Protein AF-A0A225V749-F1 (afdb_monomer_lite)

pLDDT: mean 82.55, std 10.0, range [47.41, 94.12]

InterPro domains:
  IPR011010 DNA breaking-rejoining enzyme, catalytic core [SSF56349] (6-56)
  IPR013762 Integrase-like, catalytic domain superfamily [G3DSA:1.10.443.10] (1-55)

Sequence (74 aa):
MAAKGIGEDPAKYSCHSLRSGGVTSLLSAGAESTAIKLHGRWASNMFERYTRYTKTLGAKLVPLMAPPSRERAP

Foldseek 3Di:
DVLVVVVHDCVVADPLNCLLVVLQVCVLVVHDCVVNCVVSVNPDSPSVVSHDDDPSSVVVCVVVPDDPPPPPDD

Radius of gyration: 16.68 Å; chains: 1; bounding box: 60×20×26 Å

Secondary structure (DSSP, 8-state):
-HHHHTT--GGGS-HHHHHHHHHHHHHHHT--HHHHHHHHT-SSGGGGGG----HHHHHHHHHHHSPP------

Organism: NCBI:txid4795

Structure (mmCIF, N/CA/C/O backbone):
data_AF-A0A225V749-F1
#
_entry.id   AF-A0A225V749-F1
#
loop_
_atom_site.group_PDB
_atom_site.id
_atom_site.type_symbol
_atom_site.label_atom_id
_atom_site.label_alt_id
_atom_site.label_comp_id
_at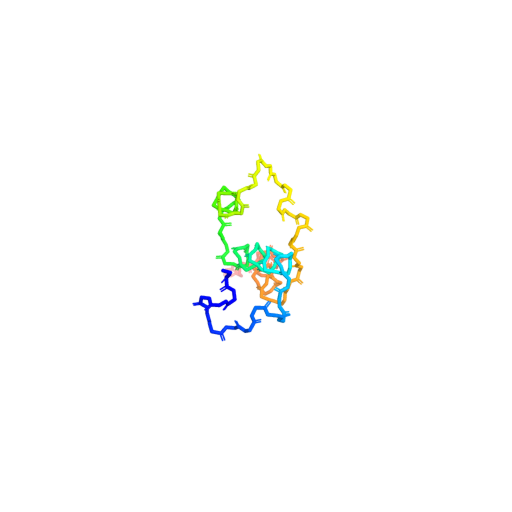om_site.label_asym_id
_atom_site.label_entity_id
_atom_site.label_seq_id
_atom_site.pdbx_PDB_ins_code
_atom_site.Cartn_x
_atom_site.Cartn_y
_atom_site.Cartn_z
_atom_site.occupancy
_atom_site.B_iso_or_equiv
_atom_site.auth_seq_id
_atom_site.auth_comp_id
_atom_site.auth_asym_id
_atom_site.auth_atom_id
_atom_site.pdbx_PDB_model_num
ATOM 1 N N . MET A 1 1 ? 17.346 -5.792 -1.038 1.00 62.38 1 MET A N 1
ATOM 2 C CA . MET A 1 1 ? 16.421 -4.847 -1.710 1.00 62.38 1 MET A CA 1
ATOM 3 C C . MET A 1 1 ? 15.226 -5.638 -2.215 1.00 62.38 1 MET A C 1
ATOM 5 O O . MET A 1 1 ? 15.459 -6.682 -2.808 1.00 62.38 1 MET A O 1
ATOM 9 N N . ALA A 1 2 ? 13.993 -5.187 -1.965 1.00 66.75 2 ALA A N 1
ATOM 10 C CA . ALA A 1 2 ? 12.778 -5.951 -2.285 1.00 66.75 2 ALA A CA 1
ATOM 11 C C . ALA A 1 2 ? 12.669 -6.330 -3.778 1.00 66.75 2 ALA A C 1
ATOM 13 O O . ALA A 1 2 ? 12.333 -7.469 -4.072 1.00 66.75 2 ALA A O 1
ATOM 14 N N . ALA A 1 3 ? 13.068 -5.437 -4.696 1.00 69.50 3 ALA A N 1
ATOM 15 C CA . ALA A 1 3 ? 13.114 -5.705 -6.141 1.00 69.50 3 ALA A CA 1
ATOM 16 C C . ALA A 1 3 ? 13.988 -6.926 -6.501 1.00 69.50 3 ALA A C 1
ATOM 18 O O . ALA A 1 3 ? 13.529 -7.850 -7.163 1.00 69.50 3 ALA A O 1
ATOM 19 N N . LYS A 1 4 ? 15.207 -7.009 -5.947 1.00 74.00 4 LYS A N 1
ATOM 20 C CA . LYS A 1 4 ? 16.118 -8.145 -6.181 1.00 74.00 4 LYS A CA 1
ATOM 21 C C . LYS A 1 4 ? 15.523 -9.486 -5.722 1.00 74.00 4 LYS A C 1
ATOM 23 O O . LYS A 1 4 ? 15.829 -10.515 -6.308 1.00 74.00 4 LYS A O 1
ATOM 28 N N . GLY A 1 5 ? 14.686 -9.480 -4.680 1.00 76.31 5 GLY A N 1
ATOM 29 C CA . GLY A 1 5 ? 14.038 -10.689 -4.158 1.00 76.31 5 GLY A CA 1
ATOM 30 C C . GLY A 1 5 ? 12.940 -11.256 -5.062 1.00 76.31 5 GLY A C 1
ATOM 31 O O . GLY A 1 5 ? 12.579 -12.414 -4.899 1.00 76.31 5 GLY A O 1
ATOM 32 N N . ILE A 1 6 ? 12.439 -10.461 -6.013 1.00 80.06 6 ILE A N 1
ATOM 33 C CA . ILE A 1 6 ? 11.396 -10.852 -6.974 1.00 80.06 6 ILE A CA 1
ATOM 34 C C . ILE A 1 6 ? 11.906 -10.865 -8.425 1.00 80.06 6 ILE A C 1
ATOM 36 O O . ILE A 1 6 ? 11.109 -10.917 -9.353 1.00 80.06 6 ILE A O 1
ATOM 40 N N . GLY A 1 7 ? 13.228 -10.804 -8.630 1.00 81.00 7 GLY A N 1
ATOM 41 C CA . GLY A 1 7 ? 13.844 -10.790 -9.963 1.00 81.00 7 GLY A CA 1
ATOM 42 C C . GLY A 1 7 ? 13.770 -9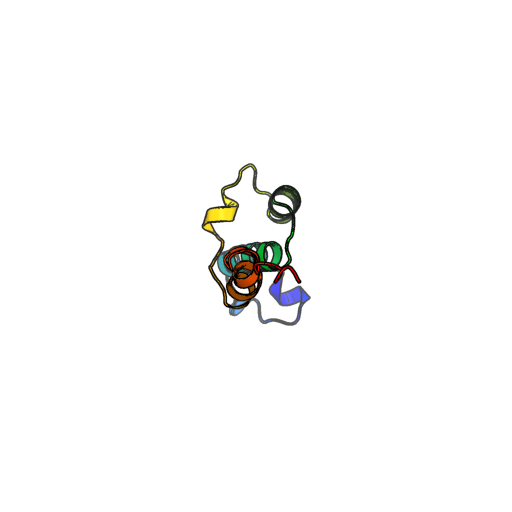.445 -10.696 1.00 81.00 7 GLY A C 1
ATOM 43 O O . GLY A 1 7 ? 14.163 -9.366 -11.855 1.00 81.00 7 GLY A O 1
ATOM 44 N N . GLU A 1 8 ? 13.313 -8.387 -10.027 1.00 81.31 8 GLU A N 1
ATOM 45 C CA . GLU A 1 8 ? 13.254 -7.040 -10.590 1.00 81.31 8 GLU A CA 1
ATOM 46 C C . GLU A 1 8 ? 14.597 -6.319 -10.464 1.00 81.31 8 GLU A C 1
ATOM 48 O O . GLU A 1 8 ? 15.310 -6.453 -9.463 1.00 81.31 8 GLU A O 1
ATOM 53 N N . ASP A 1 9 ? 14.916 -5.500 -11.468 1.00 82.19 9 ASP A N 1
ATOM 54 C CA . ASP A 1 9 ? 16.136 -4.696 -11.484 1.00 82.19 9 ASP A CA 1
ATOM 55 C C . ASP A 1 9 ? 16.052 -3.580 -10.423 1.00 82.19 9 ASP A C 1
ATOM 57 O O . ASP A 1 9 ? 15.280 -2.628 -10.582 1.00 82.19 9 ASP A O 1
ATOM 61 N N . PRO A 1 10 ? 16.846 -3.642 -9.337 1.00 77.12 10 PRO A N 1
ATOM 62 C CA . PRO A 1 10 ? 16.797 -2.645 -8.277 1.00 77.12 10 PRO A CA 1
ATOM 63 C C . PRO A 1 10 ? 17.203 -1.240 -8.743 1.00 77.12 10 PRO A C 1
ATOM 65 O O . PRO A 1 10 ? 16.822 -0.280 -8.080 1.00 77.12 10 PRO A O 1
ATOM 68 N N . ALA A 1 11 ? 17.919 -1.084 -9.865 1.00 81.94 11 ALA A N 1
ATOM 69 C CA . ALA A 1 11 ? 18.254 0.232 -10.414 1.00 81.94 11 ALA A CA 1
ATOM 70 C C . ALA A 1 11 ? 17.018 0.982 -10.942 1.00 81.94 11 ALA A C 1
ATOM 72 O O . ALA A 1 11 ? 17.000 2.212 -10.967 1.00 81.94 11 ALA A O 1
ATOM 73 N N . LYS A 1 12 ? 15.951 0.254 -11.300 1.00 80.94 12 LYS A N 1
ATOM 74 C CA . LYS A 1 12 ? 14.681 0.830 -11.770 1.00 80.94 12 LYS A CA 1
ATOM 75 C C . LYS A 1 12 ? 13.777 1.305 -10.633 1.00 80.94 12 LYS A C 1
ATOM 77 O O . LYS A 1 12 ? 12.809 2.023 -10.878 1.00 80.94 12 LYS A O 1
ATOM 82 N N . TYR A 1 13 ? 14.083 0.933 -9.388 1.00 75.75 13 TYR A N 1
ATOM 83 C CA . TYR A 1 13 ? 13.233 1.218 -8.236 1.00 75.75 13 TYR A CA 1
ATOM 84 C C . TYR A 1 13 ? 14.026 1.855 -7.098 1.00 75.75 13 TYR A C 1
ATOM 86 O O . TYR A 1 13 ? 14.791 1.199 -6.393 1.00 75.75 13 TYR A O 1
ATOM 94 N N . SER A 1 14 ? 13.767 3.137 -6.833 1.00 82.25 14 SER A N 1
ATOM 95 C CA . SER A 1 14 ? 14.280 3.768 -5.616 1.00 82.25 14 SER A CA 1
ATOM 96 C C . SER A 1 14 ? 13.687 3.099 -4.367 1.00 82.25 14 SER A C 1
ATOM 98 O O . SER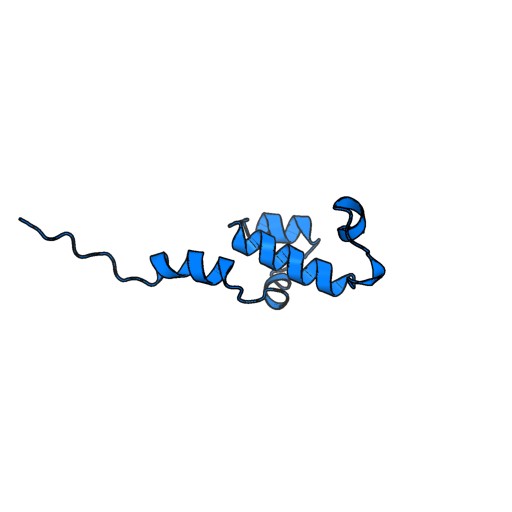 A 1 14 ? 12.547 2.621 -4.377 1.00 82.25 14 SER A O 1
ATOM 100 N N . CYS A 1 15 ? 14.417 3.124 -3.245 1.00 78.88 15 CYS A N 1
ATOM 101 C CA . CYS A 1 15 ? 13.896 2.675 -1.943 1.00 78.88 15 CYS A CA 1
ATOM 102 C C . CYS A 1 15 ? 12.532 3.305 -1.612 1.00 78.88 15 CYS A C 1
ATOM 104 O O . CYS A 1 15 ? 11.669 2.671 -1.005 1.00 78.88 15 CYS A O 1
ATOM 106 N N . HIS A 1 16 ? 12.333 4.552 -2.036 1.00 80.25 16 HIS A N 1
ATOM 107 C CA . HIS A 1 16 ? 11.095 5.293 -1.840 1.00 80.25 16 HIS A CA 1
ATOM 108 C C . HIS A 1 16 ? 9.936 4.758 -2.693 1.00 80.25 16 HIS A C 1
ATOM 110 O O . HIS A 1 16 ? 8.808 4.642 -2.206 1.00 80.25 16 HIS A O 1
ATOM 116 N N . SER A 1 17 ? 10.222 4.387 -3.945 1.00 80.75 17 SER A N 1
ATOM 117 C CA . SER A 1 17 ? 9.267 3.742 -4.850 1.00 80.75 17 SER A CA 1
ATOM 118 C C . SER A 1 17 ? 8.801 2.400 -4.283 1.00 80.75 17 SER A C 1
ATOM 120 O O . SER A 1 17 ? 7.601 2.157 -4.175 1.00 80.75 17 SER A O 1
ATOM 122 N N . LEU A 1 18 ? 9.738 1.584 -3.786 1.00 81.12 18 LEU A N 1
ATOM 123 C CA . LEU A 1 18 ? 9.426 0.300 -3.151 1.00 81.12 18 LEU A CA 1
ATOM 124 C C . LEU A 1 18 ? 8.599 0.461 -1.870 1.00 81.12 18 LEU A C 1
ATOM 126 O O . LEU A 1 18 ? 7.661 -0.302 -1.658 1.00 81.12 18 LEU A O 1
ATOM 130 N N . ARG A 1 19 ? 8.890 1.469 -1.033 1.00 84.81 19 ARG A N 1
ATOM 131 C CA . ARG A 1 19 ? 8.070 1.770 0.157 1.00 84.81 19 ARG A CA 1
ATOM 132 C C . ARG A 1 19 ? 6.643 2.159 -0.212 1.00 84.81 19 ARG A C 1
ATOM 134 O O . ARG A 1 19 ? 5.706 1.631 0.379 1.00 84.81 19 ARG A O 1
ATOM 141 N N . SER A 1 20 ? 6.488 3.056 -1.183 1.00 86.81 20 SER A N 1
ATOM 142 C CA . SER A 1 20 ? 5.172 3.548 -1.609 1.00 86.81 20 SER A CA 1
ATOM 143 C C . SER A 1 20 ? 4.350 2.441 -2.275 1.00 86.81 20 SER A C 1
ATOM 145 O O . SER A 1 20 ? 3.192 2.214 -1.924 1.00 86.81 20 SER A O 1
ATOM 147 N N . GLY A 1 21 ? 4.972 1.691 -3.189 1.00 88.38 21 GLY A N 1
ATOM 148 C CA . GLY A 1 21 ? 4.352 0.550 -3.859 1.00 88.38 21 GLY A CA 1
ATOM 149 C C . GLY A 1 21 ? 3.996 -0.578 -2.891 1.00 88.38 21 GLY A C 1
ATOM 150 O O . GLY A 1 21 ? 2.885 -1.096 -2.947 1.00 88.38 21 GLY A O 1
ATOM 151 N N . GLY A 1 22 ? 4.891 -0.909 -1.955 1.00 88.62 22 GLY A N 1
ATOM 152 C CA . GLY A 1 22 ? 4.669 -1.950 -0.950 1.00 88.62 22 GLY A CA 1
ATOM 153 C C . GLY A 1 22 ? 3.489 -1.640 -0.031 1.00 88.62 22 GLY A C 1
ATOM 154 O O . GLY A 1 22 ? 2.581 -2.456 0.095 1.00 88.62 22 GLY A O 1
ATOM 155 N N . VAL A 1 23 ? 3.444 -0.433 0.543 1.00 93.00 23 VAL A N 1
ATOM 156 C CA . VAL A 1 23 ? 2.307 0.029 1.359 1.00 93.00 23 VAL A CA 1
ATOM 157 C C . VAL A 1 23 ? 0.999 0.036 0.556 1.00 93.00 23 VAL A C 1
ATOM 159 O O . VAL A 1 23 ? -0.024 -0.441 1.043 1.00 93.00 23 VAL A O 1
ATOM 162 N N . THR A 1 24 ? 1.028 0.522 -0.688 1.00 90.56 24 THR A N 1
ATOM 163 C CA . THR A 1 24 ? -0.156 0.552 -1.564 1.00 90.56 24 THR A CA 1
ATOM 164 C C . THR A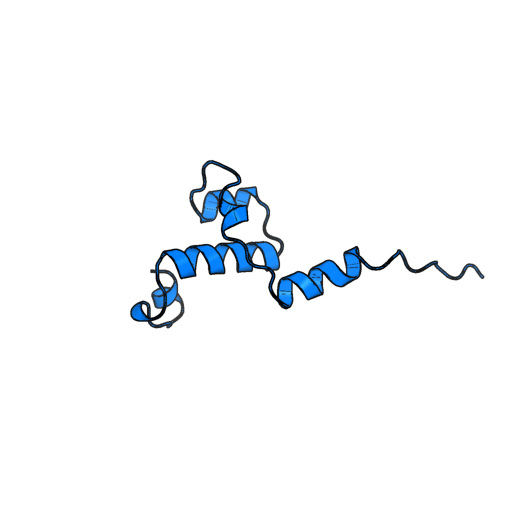 1 24 ? -0.667 -0.855 -1.886 1.00 90.56 24 THR A C 1
ATOM 166 O O . THR A 1 24 ? -1.878 -1.088 -1.899 1.00 90.56 24 THR A O 1
ATOM 169 N N . SER A 1 25 ? 0.244 -1.801 -2.121 1.00 90.12 25 SER A N 1
ATOM 170 C CA . SER A 1 25 ? -0.083 -3.203 -2.384 1.00 90.12 25 SER A CA 1
ATOM 171 C C . SER A 1 25 ? -0.679 -3.882 -1.151 1.00 90.12 25 SER A C 1
ATOM 173 O O . SER A 1 25 ? -1.732 -4.506 -1.250 1.00 90.12 25 SER A O 1
ATOM 175 N N . LEU A 1 26 ? -0.080 -3.682 0.029 1.00 91.44 26 LEU A N 1
ATOM 176 C CA . LEU A 1 26 ? -0.589 -4.220 1.294 1.00 91.44 26 LEU A CA 1
ATOM 177 C C . LEU A 1 26 ? -2.001 -3.711 1.610 1.00 91.44 26 LEU A C 1
ATOM 179 O O . LEU A 1 26 ? -2.875 -4.511 1.936 1.00 91.44 26 LEU A O 1
ATOM 183 N N . LEU A 1 27 ? -2.262 -2.412 1.438 1.00 89.25 27 LEU A N 1
ATOM 184 C CA . LEU A 1 27 ? -3.618 -1.870 1.587 1.00 89.25 27 LEU A CA 1
ATOM 185 C C . LEU A 1 27 ? -4.584 -2.448 0.562 1.00 89.25 27 LEU A C 1
ATOM 187 O O . LEU A 1 27 ? -5.688 -2.853 0.909 1.00 89.25 27 LEU A O 1
ATOM 191 N N . SER A 1 28 ? -4.157 -2.540 -0.699 1.00 87.88 28 SER A N 1
ATOM 192 C CA . SER A 1 28 ? -4.969 -3.159 -1.745 1.00 87.88 28 SER A CA 1
ATOM 193 C C . SER A 1 28 ? -5.226 -4.636 -1.456 1.00 87.88 28 SER A C 1
ATOM 195 O O . SER A 1 28 ? -6.238 -5.152 -1.904 1.00 87.88 28 SER A O 1
ATOM 197 N N . ALA A 1 29 ? -4.374 -5.329 -0.699 1.00 89.12 29 ALA A N 1
ATOM 198 C CA . ALA A 1 29 ? -4.593 -6.700 -0.242 1.00 89.12 29 ALA A CA 1
ATOM 199 C C . ALA A 1 29 ? -5.527 -6.795 0.981 1.00 89.12 29 ALA A C 1
ATOM 201 O O . ALA A 1 29 ? -5.991 -7.889 1.283 1.00 89.12 29 ALA A O 1
ATOM 202 N N . GLY A 1 30 ? -5.864 -5.673 1.627 1.00 89.50 30 GLY A N 1
ATOM 203 C CA . GLY A 1 30 ? -6.663 -5.642 2.854 1.00 89.50 30 GLY A CA 1
ATOM 204 C C . GLY A 1 30 ? -5.844 -5.897 4.120 1.00 89.50 30 GLY A C 1
ATOM 205 O O . GLY A 1 30 ? -6.397 -6.330 5.124 1.00 89.50 30 GLY A O 1
ATOM 206 N N . ALA A 1 31 ? -4.525 -5.678 4.080 1.00 92.44 31 ALA A N 1
ATOM 207 C CA . ALA A 1 31 ? -3.686 -5.820 5.261 1.00 92.44 31 ALA A CA 1
ATOM 208 C C . ALA A 1 31 ? -4.043 -4.767 6.320 1.00 92.44 31 ALA A C 1
ATOM 210 O O . ALA A 1 31 ? -4.201 -3.584 6.013 1.00 92.44 31 ALA A O 1
ATOM 211 N N . GLU A 1 32 ? -4.087 -5.201 7.576 1.00 93.56 32 GLU A N 1
ATOM 212 C CA . GLU A 1 32 ? -4.318 -4.330 8.724 1.00 93.56 32 GLU A CA 1
ATOM 213 C C . GLU A 1 32 ? -3.240 -3.247 8.862 1.00 93.56 32 GLU A C 1
ATOM 215 O O . GLU A 1 32 ? -2.042 -3.483 8.658 1.00 93.56 32 GLU A O 1
ATOM 220 N N . SER A 1 33 ? -3.652 -2.066 9.323 1.00 90.50 33 SER A N 1
ATOM 221 C CA . SER A 1 33 ? -2.768 -0.917 9.551 1.00 90.50 33 SER A CA 1
ATOM 222 C C . SER A 1 33 ? -1.582 -1.261 10.460 1.00 90.50 33 SER A C 1
ATOM 224 O O . SER A 1 33 ? -0.467 -0.785 10.244 1.00 90.50 33 SER A O 1
ATOM 226 N N . THR A 1 34 ? -1.786 -2.126 11.459 1.00 94.12 34 THR A N 1
ATOM 227 C CA . THR A 1 34 ? -0.720 -2.607 12.355 1.00 94.12 34 THR A CA 1
ATOM 228 C C . THR A 1 34 ? 0.308 -3.461 11.615 1.00 94.12 34 THR A C 1
ATOM 230 O O . THR A 1 34 ? 1.509 -3.261 11.795 1.00 94.12 34 THR A O 1
ATOM 233 N N . ALA A 1 35 ? -0.133 -4.358 10.730 1.00 93.56 35 ALA A N 1
ATOM 234 C CA . ALA A 1 35 ? 0.766 -5.168 9.912 1.00 93.56 35 ALA A CA 1
ATOM 235 C C . ALA A 1 35 ? 1.581 -4.289 8.949 1.00 93.56 35 ALA A C 1
ATOM 237 O O . ALA A 1 35 ? 2.787 -4.486 8.798 1.00 93.56 35 ALA A O 1
ATOM 238 N N . ILE A 1 36 ? 0.958 -3.260 8.365 1.00 92.12 36 ILE A N 1
ATOM 239 C CA . ILE A 1 36 ? 1.635 -2.289 7.493 1.00 92.12 36 ILE A CA 1
ATOM 240 C C . ILE A 1 36 ? 2.689 -1.481 8.265 1.00 92.12 36 ILE A C 1
ATOM 242 O O . ILE A 1 36 ? 3.810 -1.290 7.776 1.00 92.12 36 ILE A O 1
ATOM 246 N N . LYS A 1 37 ? 2.370 -1.040 9.488 1.00 92.62 37 LYS A N 1
ATOM 247 C CA . LYS A 1 37 ? 3.325 -0.351 10.369 1.00 92.62 37 LYS A CA 1
ATOM 248 C C . LYS A 1 37 ? 4.523 -1.228 10.700 1.00 92.62 37 LYS A C 1
ATOM 250 O O . LYS A 1 37 ? 5.654 -0.773 10.532 1.00 92.62 37 LYS A O 1
ATOM 255 N N . LEU A 1 38 ? 4.283 -2.472 11.117 1.00 92.00 38 LEU A N 1
ATOM 256 C CA . LEU A 1 38 ? 5.339 -3.432 11.444 1.00 92.00 38 LEU A CA 1
ATOM 257 C C . LEU A 1 38 ? 6.219 -3.719 10.224 1.00 92.00 38 LEU A C 1
ATOM 259 O O . LEU A 1 38 ? 7.441 -3.610 10.310 1.00 92.00 38 LEU A O 1
ATOM 263 N N . HIS A 1 39 ? 5.606 -3.982 9.068 1.00 88.06 39 HIS A N 1
ATOM 264 C CA . HIS A 1 39 ? 6.321 -4.271 7.827 1.00 88.06 39 HIS A CA 1
ATOM 265 C C . HIS A 1 39 ? 7.204 -3.100 7.376 1.00 88.06 39 HIS A C 1
ATOM 267 O O . HIS A 1 39 ? 8.365 -3.277 7.012 1.00 88.06 39 HIS A O 1
ATOM 273 N N . GLY A 1 40 ? 6.673 -1.877 7.420 1.00 87.12 40 GLY A N 1
ATOM 274 C CA . GLY A 1 40 ? 7.410 -0.689 7.003 1.00 87.12 40 GLY A CA 1
ATOM 275 C C . GLY A 1 40 ? 8.289 -0.064 8.089 1.00 87.12 40 GLY A C 1
ATOM 276 O O . GLY A 1 40 ? 9.033 0.866 7.781 1.00 87.12 40 GLY A O 1
ATOM 277 N N . ARG A 1 41 ? 8.246 -0.547 9.337 1.00 90.38 41 ARG A N 1
ATOM 278 C CA . ARG A 1 41 ? 8.884 0.088 10.508 1.00 90.38 41 ARG A CA 1
ATOM 279 C C . ARG A 1 41 ? 8.409 1.533 10.714 1.00 90.38 41 ARG A C 1
ATOM 281 O O . ARG A 1 41 ? 9.211 2.442 10.916 1.00 90.38 41 ARG A O 1
ATOM 288 N N . TRP A 1 42 ? 7.101 1.752 10.603 1.00 89.50 42 TRP A N 1
ATOM 289 C CA . TRP A 1 42 ? 6.473 3.048 10.855 1.00 89.50 42 TRP A CA 1
ATOM 290 C C . TRP A 1 42 ? 6.044 3.148 12.317 1.00 89.50 42 TRP A C 1
ATOM 292 O O . TRP A 1 42 ? 5.279 2.315 12.795 1.00 89.50 42 TRP A O 1
ATOM 302 N N . ALA A 1 43 ? 6.489 4.195 13.012 1.00 87.56 43 ALA A N 1
ATOM 303 C CA . ALA A 1 43 ? 6.062 4.469 14.387 1.00 87.56 43 ALA A CA 1
ATOM 304 C C . ALA A 1 43 ? 4.630 5.035 14.471 1.00 87.56 43 ALA A C 1
ATOM 306 O O . ALA A 1 43 ? 4.017 5.040 15.533 1.00 87.56 43 ALA A O 1
ATOM 307 N N . SER A 1 44 ? 4.087 5.521 13.353 1.00 90.50 44 SER A N 1
ATOM 308 C CA . SER A 1 44 ? 2.774 6.161 13.271 1.00 90.50 44 SER A CA 1
ATOM 309 C C . SER A 1 44 ? 2.065 5.812 11.961 1.00 90.50 44 SER A C 1
ATOM 311 O O . SER A 1 44 ? 2.596 5.085 11.118 1.00 90.50 44 SER A O 1
ATOM 313 N N . ASN A 1 45 ? 0.872 6.371 11.753 1.00 90.56 45 ASN A N 1
ATOM 314 C CA . ASN A 1 45 ? 0.112 6.255 10.504 1.00 90.56 45 ASN A CA 1
ATOM 315 C C . ASN A 1 45 ? 0.733 7.023 9.320 1.00 90.56 45 ASN A C 1
ATOM 317 O O . ASN A 1 45 ? 0.112 7.175 8.277 1.00 90.56 45 ASN A O 1
ATOM 321 N N . MET A 1 46 ? 1.980 7.496 9.428 1.00 89.06 46 MET A N 1
ATOM 322 C CA . MET A 1 46 ? 2.649 8.225 8.347 1.00 89.06 46 MET A CA 1
ATOM 323 C C . MET A 1 46 ? 2.724 7.431 7.029 1.00 89.06 46 MET A C 1
ATOM 325 O O . MET A 1 46 ? 2.820 8.053 5.972 1.00 89.06 46 MET A O 1
ATOM 329 N N . PHE A 1 47 ? 2.615 6.096 7.070 1.00 87.69 47 PHE A N 1
ATOM 330 C CA . PHE A 1 47 ? 2.520 5.252 5.876 1.00 87.69 47 PHE A CA 1
ATOM 331 C C . PHE A 1 47 ? 1.352 5.639 4.953 1.00 87.69 47 PHE A C 1
ATOM 333 O O . PHE A 1 47 ? 1.482 5.480 3.745 1.00 87.69 47 PHE A O 1
ATOM 340 N N . GLU A 1 48 ? 0.256 6.199 5.479 1.00 90.06 48 GLU A N 1
ATOM 341 C CA . GLU A 1 48 ? -0.916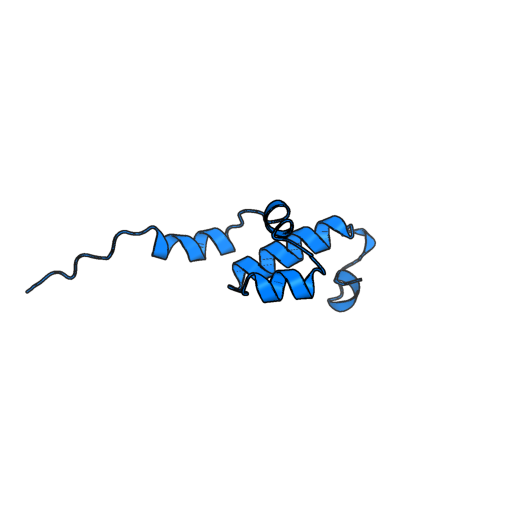 6.621 4.695 1.00 90.06 48 GLU A CA 1
ATOM 342 C C . GLU A 1 48 ? -0.549 7.644 3.606 1.00 90.06 48 GLU A C 1
ATOM 344 O O . GLU A 1 48 ? -1.058 7.577 2.488 1.00 90.06 48 GLU A O 1
ATOM 349 N N . ARG A 1 49 ? 0.429 8.524 3.871 1.00 87.75 49 ARG A N 1
ATOM 350 C CA . ARG A 1 49 ? 0.935 9.505 2.889 1.00 87.75 49 ARG A CA 1
ATOM 351 C C . ARG A 1 49 ? 1.691 8.882 1.714 1.00 87.75 49 ARG A C 1
ATOM 353 O O . ARG A 1 49 ? 1.915 9.551 0.712 1.00 87.75 49 ARG A O 1
ATOM 360 N N . TYR A 1 50 ? 2.096 7.623 1.837 1.00 86.06 50 TYR A N 1
ATOM 361 C CA . TYR A 1 50 ? 2.819 6.882 0.801 1.00 86.06 50 TYR A CA 1
ATOM 362 C C . TYR A 1 50 ? 1.902 5.991 -0.034 1.00 86.06 50 TYR A C 1
ATOM 364 O O . TYR A 1 50 ? 2.363 5.297 -0.941 1.00 86.06 50 TYR A O 1
ATOM 372 N N . THR A 1 51 ? 0.608 6.000 0.277 1.00 87.56 51 THR A N 1
ATOM 373 C CA . THR A 1 51 ? -0.404 5.243 -0.447 1.00 87.56 51 THR A CA 1
ATOM 374 C C . THR A 1 51 ? -0.765 5.970 -1.734 1.00 87.56 51 THR A C 1
ATOM 376 O O . THR A 1 51 ? -0.759 7.200 -1.803 1.00 87.56 51 THR A O 1
ATOM 379 N N . ARG A 1 52 ? -1.066 5.211 -2.784 1.00 87.06 52 ARG A N 1
ATOM 380 C CA . ARG A 1 52 ? -1.624 5.759 -4.020 1.00 87.06 52 ARG A CA 1
ATOM 381 C C . ARG A 1 52 ? -2.954 5.096 -4.311 1.00 87.06 52 ARG A C 1
ATOM 383 O O . ARG A 1 52 ? -3.102 3.888 -4.137 1.00 87.06 52 ARG A O 1
ATOM 390 N N . TYR A 1 53 ? -3.903 5.879 -4.810 1.00 85.06 53 TYR A N 1
ATOM 391 C CA . TYR A 1 53 ? -5.123 5.315 -5.362 1.00 85.06 53 TYR A CA 1
ATOM 392 C C . TYR A 1 53 ? -4.779 4.536 -6.636 1.00 85.06 53 TYR A C 1
ATOM 394 O O . TYR A 1 53 ? -4.185 5.078 -7.569 1.00 85.06 53 TYR A O 1
ATOM 402 N N . THR A 1 54 ? -5.115 3.249 -6.661 1.00 85.69 54 THR A N 1
ATOM 403 C CA . THR A 1 54 ? -4.869 2.362 -7.804 1.00 85.69 54 THR A CA 1
ATOM 404 C C . THR A 1 54 ? -6.177 1.762 -8.291 1.00 85.69 54 THR A C 1
ATOM 406 O O . THR A 1 54 ? -7.155 1.704 -7.549 1.00 85.69 54 THR A O 1
ATOM 409 N N . LYS A 1 55 ? -6.190 1.262 -9.531 1.00 85.19 55 LYS A N 1
ATOM 410 C CA . LYS A 1 55 ? -7.357 0.563 -10.093 1.00 85.19 55 LYS A CA 1
ATOM 411 C C . LYS A 1 55 ? -7.793 -0.618 -9.219 1.00 85.19 55 LYS A C 1
ATOM 413 O O . LYS A 1 55 ? -8.986 -0.803 -9.015 1.00 85.19 55 LYS A O 1
ATOM 418 N N . THR A 1 56 ? -6.838 -1.368 -8.664 1.00 85.00 56 THR A N 1
ATOM 419 C CA . THR A 1 56 ? -7.103 -2.498 -7.760 1.00 85.00 56 THR A CA 1
ATOM 420 C C . THR A 1 56 ? -7.793 -2.047 -6.478 1.00 85.00 56 THR A C 1
ATOM 422 O O . THR A 1 56 ? -8.789 -2.645 -6.079 1.00 85.00 56 THR A O 1
ATOM 425 N N . LEU A 1 57 ? -7.296 -0.975 -5.852 1.00 84.88 57 LEU A N 1
ATOM 426 C CA . LEU A 1 57 ? -7.933 -0.403 -4.668 1.00 84.88 57 LEU A CA 1
ATOM 427 C C . LEU A 1 57 ? -9.335 0.119 -5.001 1.00 84.88 57 LEU A C 1
ATOM 429 O O . LEU A 1 57 ? -10.286 -0.189 -4.293 1.00 84.88 57 LEU A O 1
ATOM 433 N N . GLY A 1 58 ? -9.479 0.846 -6.111 1.00 85.88 58 GLY A N 1
ATOM 434 C CA . GLY A 1 58 ? -10.770 1.347 -6.571 1.00 85.88 58 GLY A CA 1
ATOM 435 C C . GLY A 1 58 ? -11.792 0.234 -6.785 1.00 85.88 58 GLY A C 1
ATOM 436 O O . GLY A 1 58 ? -12.888 0.309 -6.242 1.00 85.88 58 GLY A O 1
ATOM 437 N N . ALA A 1 59 ? -11.414 -0.846 -7.474 1.00 86.06 59 ALA A N 1
ATOM 438 C CA . ALA A 1 59 ? -12.284 -2.000 -7.697 1.00 86.06 59 ALA A CA 1
ATOM 439 C C . ALA A 1 59 ? -12.775 -2.647 -6.388 1.00 86.06 59 ALA A C 1
ATOM 441 O O . ALA A 1 59 ? -13.911 -3.108 -6.330 1.00 86.06 59 ALA A O 1
ATOM 442 N N . LYS A 1 60 ? -11.956 -2.643 -5.326 1.00 84.00 60 LYS A N 1
ATOM 443 C CA . LYS A 1 60 ? -12.357 -3.138 -3.998 1.00 84.00 60 LYS A CA 1
ATOM 444 C C . LYS A 1 60 ? -13.286 -2.192 -3.241 1.00 84.00 60 LYS A C 1
ATOM 446 O O . LYS A 1 60 ? -14.073 -2.654 -2.423 1.00 84.00 60 LYS A O 1
ATOM 451 N N . LEU A 1 61 ? -13.194 -0.888 -3.493 1.00 84.75 61 LEU A N 1
ATOM 452 C CA . LEU A 1 61 ? -14.037 0.117 -2.843 1.00 84.75 61 LEU A CA 1
ATOM 453 C C . LEU A 1 61 ? -15.401 0.270 -3.526 1.00 84.75 61 LEU A C 1
ATOM 455 O O . LEU A 1 61 ? -16.365 0.625 -2.856 1.00 84.75 61 LEU A O 1
ATOM 459 N N . VAL A 1 62 ? -15.507 -0.027 -4.827 1.00 87.31 62 VAL A N 1
ATOM 460 C CA . VAL A 1 62 ? -16.762 0.094 -5.595 1.00 87.31 62 VAL A CA 1
ATOM 461 C C . VAL A 1 62 ? -17.953 -0.609 -4.917 1.00 87.31 62 VAL A C 1
ATOM 463 O O . VAL A 1 62 ? -18.979 0.049 -4.748 1.00 87.31 62 VAL A O 1
ATOM 466 N N . PRO A 1 63 ? -17.857 -1.871 -4.449 1.00 85.81 63 PRO A N 1
ATOM 467 C CA . PRO A 1 63 ? -18.968 -2.528 -3.755 1.00 85.81 63 PRO A CA 1
ATOM 468 C C . PRO A 1 63 ? -19.361 -1.866 -2.428 1.00 85.81 63 PRO A C 1
ATOM 470 O O . PRO A 1 63 ? -20.517 -1.949 -2.037 1.00 85.81 63 PRO A O 1
ATOM 473 N N . LEU A 1 64 ? -18.420 -1.206 -1.743 1.00 84.25 64 LEU A N 1
ATOM 474 C CA . LEU A 1 64 ? -18.675 -0.497 -0.481 1.00 84.25 64 LEU A CA 1
ATOM 475 C C . LEU A 1 64 ? -19.343 0.867 -0.704 1.00 84.25 64 LEU A C 1
ATOM 477 O O . LEU A 1 64 ? -19.954 1.413 0.208 1.00 84.25 64 LEU A O 1
ATOM 481 N N . MET A 1 65 ? -19.185 1.432 -1.904 1.00 81.69 65 MET A N 1
ATOM 482 C CA . MET A 1 65 ? -19.792 2.702 -2.307 1.00 81.69 65 MET A CA 1
ATOM 483 C C . MET A 1 65 ? -21.164 2.520 -2.959 1.00 81.69 65 MET A C 1
ATOM 485 O O . MET A 1 65 ? -21.945 3.470 -3.008 1.00 81.69 65 MET A O 1
ATOM 489 N N . ALA A 1 66 ? -21.460 1.327 -3.477 1.00 78.94 66 ALA A N 1
ATOM 490 C CA . ALA A 1 66 ? -22.782 1.018 -3.994 1.00 78.94 66 ALA A CA 1
ATOM 491 C C . ALA A 1 66 ? -23.795 1.001 -2.831 1.00 78.94 66 ALA A C 1
ATOM 493 O O . ALA A 1 66 ? -23.519 0.394 -1.794 1.00 78.94 66 ALA A O 1
ATOM 494 N N . PRO A 1 67 ? -24.965 1.654 -2.968 1.00 70.00 67 PRO A N 1
ATOM 495 C CA . PRO A 1 67 ? -26.013 1.545 -1.961 1.00 70.00 67 PRO A CA 1
ATOM 496 C C . PRO A 1 67 ? -26.401 0.068 -1.795 1.00 70.00 67 PRO A C 1
ATOM 498 O O . PRO A 1 67 ? -26.363 -0.670 -2.787 1.00 70.00 67 PRO A O 1
ATO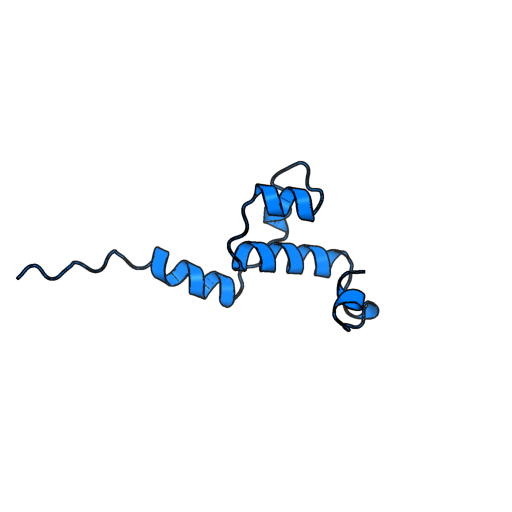M 501 N N . PRO A 1 68 ? -26.790 -0.379 -0.583 1.00 68.06 68 PRO A N 1
ATOM 502 C CA . PRO A 1 68 ? -27.262 -1.743 -0.397 1.00 68.06 68 PRO A CA 1
ATOM 503 C C . PRO A 1 68 ? -28.390 -1.982 -1.398 1.00 68.06 68 PRO A C 1
ATOM 505 O O . PRO A 1 68 ? -29.352 -1.209 -1.455 1.00 68.06 68 PRO A O 1
ATOM 508 N N . SER A 1 69 ? -28.237 -3.008 -2.237 1.00 63.84 69 SER A N 1
ATOM 509 C CA . SER A 1 69 ? -29.277 -3.421 -3.168 1.00 63.84 69 SER A CA 1
ATOM 510 C C . SER A 1 69 ? -30.539 -3.634 -2.347 1.00 63.84 69 SER A C 1
ATOM 512 O O . SER A 1 69 ? -30.564 -4.536 -1.511 1.00 63.84 69 SER A O 1
ATOM 514 N N . ARG A 1 70 ? -31.550 -2.771 -2.531 1.00 59.69 70 ARG A N 1
ATOM 515 C CA . ARG A 1 70 ? -32.880 -2.986 -1.960 1.00 59.69 70 ARG A CA 1
ATOM 516 C C . ARG A 1 70 ? -33.307 -4.371 -2.408 1.00 59.69 70 ARG A C 1
ATOM 518 O O . ARG A 1 70 ? -33.613 -4.575 -3.581 1.00 59.69 70 ARG A O 1
ATOM 525 N N . GLU A 1 71 ? -33.260 -5.309 -1.475 1.00 56.62 71 GLU A N 1
ATOM 526 C CA . GLU A 1 71 ? -33.864 -6.614 -1.622 1.00 56.62 71 GLU A CA 1
ATOM 527 C C . GLU A 1 71 ? -35.311 -6.342 -2.027 1.00 56.62 71 GLU A C 1
ATOM 529 O O . GLU A 1 71 ? -36.046 -5.614 -1.349 1.00 56.62 71 GLU A O 1
ATOM 534 N N . ARG A 1 72 ? -35.664 -6.774 -3.237 1.00 56.34 72 ARG A N 1
ATOM 535 C CA . ARG A 1 72 ? -37.007 -6.613 -3.774 1.00 56.34 72 ARG A CA 1
ATOM 536 C C . ARG A 1 72 ? -37.882 -7.540 -2.939 1.00 56.34 72 ARG A C 1
ATOM 538 O O . ARG A 1 72 ? -37.929 -8.735 -3.208 1.00 56.34 72 ARG A O 1
ATOM 545 N N . ALA A 1 73 ? -38.461 -6.991 -1.873 1.00 47.41 73 ALA A N 1
ATOM 546 C CA . ALA A 1 73 ? -39.462 -7.674 -1.070 1.00 47.41 73 ALA A CA 1
ATOM 547 C C . ALA A 1 73 ? -40.588 -8.180 -2.001 1.00 47.41 73 ALA A C 1
ATOM 549 O O . ALA A 1 73 ? -40.876 -7.492 -2.989 1.00 47.41 73 ALA A O 1
ATOM 550 N N . PRO A 1 74 ? -41.130 -9.383 -1.730 1.00 60.59 74 PRO A N 1
ATOM 551 C CA . PRO A 1 74 ? -42.017 -10.117 -2.634 1.00 60.59 74 PRO A CA 1
ATOM 552 C C . PRO A 1 74 ? -43.297 -9.361 -2.998 1.00 60.59 74 PRO A C 1
ATOM 554 O O . PRO A 1 74 ? -43.805 -8.596 -2.146 1.00 60.59 74 PRO A O 1
#